Protein AF-A0A0E4GVU0-F1 (afdb_monomer)

Secondary structure (DSSP, 8-state):
---HHHHHHHHHHHHIIIIIHHHHTT--HHHHHHHHHTS-HHHHTSB--GGGGGGTTSBHHHHHHHHHHHHHHHHHHHHHHHHHHHTTTTSSS--

Sequence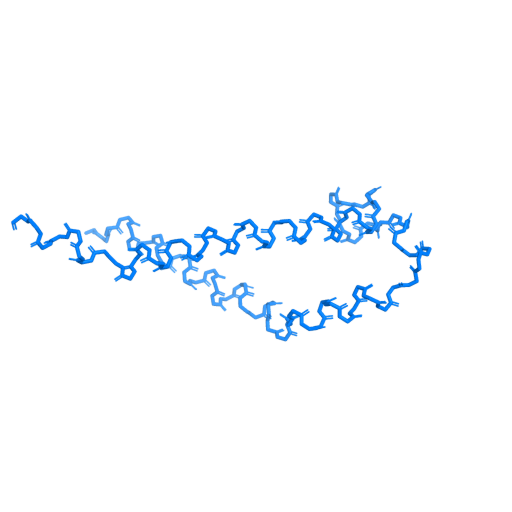 (95 aa):
MTDLTTQLADQLDWHWREQLRPRLDGLTDDGWITGVRSLPAADLTRRCGPAEGPYADYLRSELVLHINREAIHHGAEIACLRDLYAHRQTVNQED

Mean predicted aligned error: 7.45 Å

Organism: Mycobacterium lentiflavum (NCBI:txid141349)

Foldseek 3Di:
DPDPVVVVVVVVVCCCPPPPVVVCVVVDPVVLVVVVVPDDPVQQQDAPAPVVPVRRRPGNVVVSVVVVVVCVVVVVVVVVVVVCVVCVVVVVPPD

Structure (mmCIF, N/CA/C/O backbone):
data_AF-A0A0E4GVU0-F1
#
_entry.id   AF-A0A0E4GVU0-F1
#
loop_
_atom_site.group_PDB
_atom_site.id
_atom_site.type_symbol
_atom_site.label_atom_id
_atom_site.label_alt_id
_atom_site.label_comp_id
_atom_site.label_asym_id
_atom_site.label_entity_id
_atom_site.label_seq_id
_atom_site.pdbx_PDB_ins_code
_atom_site.Cartn_x
_atom_sit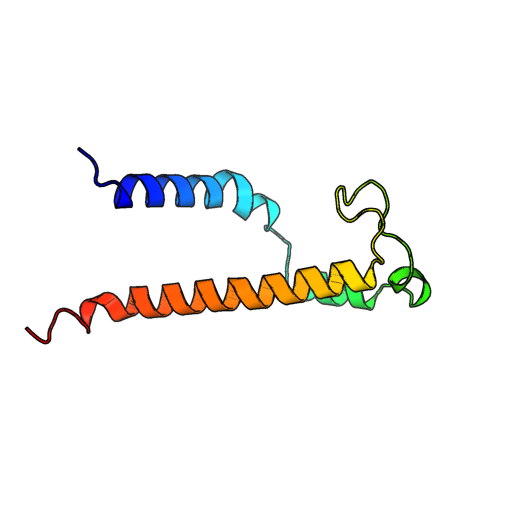e.Cartn_y
_atom_site.Cartn_z
_atom_site.occupancy
_atom_site.B_iso_or_equiv
_atom_site.auth_seq_id
_atom_site.auth_comp_id
_atom_site.auth_asym_id
_atom_site.auth_atom_id
_atom_site.pdbx_PDB_model_num
ATOM 1 N N . MET A 1 1 ? 0.657 6.571 37.784 1.00 52.78 1 MET A N 1
ATOM 2 C CA . MET A 1 1 ? 1.444 5.985 36.680 1.00 52.78 1 MET A CA 1
ATOM 3 C C . MET A 1 1 ? 0.468 5.745 35.552 1.00 52.78 1 MET A C 1
ATOM 5 O O . MET A 1 1 ? -0.496 5.033 35.792 1.00 52.78 1 MET A O 1
ATOM 9 N N . THR A 1 2 ? 0.625 6.413 34.406 1.00 56.88 2 THR A N 1
ATOM 10 C CA . THR A 1 2 ? -0.183 6.096 33.219 1.00 56.88 2 THR A CA 1
ATOM 11 C C . THR A 1 2 ? -0.015 4.618 32.907 1.00 56.88 2 THR A C 1
ATOM 13 O O . THR A 1 2 ? 1.107 4.111 32.949 1.00 56.88 2 THR A O 1
ATOM 16 N N . ASP A 1 3 ? -1.131 3.937 32.670 1.00 89.75 3 ASP A N 1
ATOM 17 C CA . ASP A 1 3 ? -1.129 2.530 32.297 1.00 89.75 3 ASP A CA 1
ATOM 18 C C . ASP A 1 3 ? -0.309 2.337 31.009 1.00 89.75 3 ASP A C 1
ATOM 20 O O . ASP A 1 3 ? -0.322 3.197 30.122 1.00 89.75 3 ASP A O 1
ATOM 24 N N . LEU A 1 4 ? 0.421 1.223 30.912 1.00 88.44 4 LEU A N 1
ATOM 25 C CA . LEU A 1 4 ? 1.261 0.894 29.753 1.00 88.44 4 LEU A CA 1
ATOM 26 C C . LEU A 1 4 ? 0.433 0.914 28.461 1.00 88.44 4 LEU A C 1
ATOM 28 O O . LEU A 1 4 ? 0.903 1.387 27.428 1.00 88.44 4 LEU A O 1
ATOM 32 N N . THR A 1 5 ? -0.826 0.483 28.550 1.00 82.81 5 THR A N 1
ATOM 33 C CA . THR A 1 5 ? -1.796 0.545 27.453 1.00 82.81 5 THR A CA 1
ATOM 34 C C . THR A 1 5 ? -1.977 1.968 26.928 1.00 82.81 5 THR A C 1
ATOM 36 O O . THR A 1 5 ? -1.991 2.177 25.718 1.00 82.81 5 THR A O 1
ATOM 39 N N . THR A 1 6 ? -2.078 2.960 27.819 1.00 81.44 6 THR A N 1
ATOM 40 C CA . THR A 1 6 ? -2.222 4.373 27.440 1.00 81.44 6 THR A CA 1
ATOM 41 C C . THR A 1 6 ? -0.974 4.878 26.723 1.00 81.44 6 THR A C 1
ATOM 43 O O . THR A 1 6 ? -1.089 5.490 25.669 1.00 81.44 6 THR A O 1
ATOM 46 N N . GLN A 1 7 ? 0.219 4.559 27.235 1.00 86.94 7 GLN A N 1
ATOM 47 C CA . GLN A 1 7 ? 1.475 5.000 26.615 1.00 86.94 7 GLN A CA 1
ATOM 48 C C . GLN A 1 7 ? 1.678 4.396 25.219 1.00 86.94 7 GLN A C 1
ATOM 50 O O . GLN A 1 7 ? 2.094 5.097 24.299 1.00 86.94 7 GLN A O 1
ATOM 55 N N . LEU A 1 8 ? 1.351 3.112 25.045 1.00 80.50 8 LEU A N 1
ATOM 56 C CA . LEU A 1 8 ? 1.425 2.445 23.743 1.00 80.50 8 LEU A CA 1
ATOM 57 C C . LEU A 1 8 ? 0.405 3.017 22.752 1.00 80.50 8 LEU A C 1
ATOM 59 O O . LEU A 1 8 ? 0.741 3.223 21.587 1.00 80.50 8 LEU A O 1
ATOM 63 N N . ALA A 1 9 ? -0.819 3.309 23.202 1.00 82.56 9 ALA A N 1
ATOM 64 C CA . ALA A 1 9 ? -1.837 3.929 22.358 1.00 82.56 9 ALA A CA 1
ATOM 65 C C . ALA A 1 9 ? -1.416 5.334 21.893 1.00 82.56 9 ALA A C 1
ATOM 67 O O . ALA A 1 9 ? -1.510 5.629 20.701 1.00 82.56 9 ALA A O 1
ATOM 68 N N . ASP A 1 10 ? -0.888 6.161 22.799 1.00 83.69 10 ASP A N 1
ATOM 69 C CA . ASP A 1 10 ? -0.404 7.509 22.478 1.00 83.69 10 ASP A CA 1
ATOM 70 C C . ASP A 1 10 ? 0.785 7.465 21.504 1.00 83.69 10 ASP A C 1
ATOM 72 O O . ASP A 1 10 ? 0.854 8.245 20.551 1.00 83.69 10 ASP A O 1
ATOM 76 N N . GLN A 1 11 ? 1.708 6.517 21.697 1.00 86.81 11 GLN A N 1
ATOM 77 C CA . GLN A 1 11 ? 2.849 6.327 20.802 1.00 86.81 11 GLN A CA 1
ATOM 78 C C . GLN A 1 11 ? 2.404 5.894 19.395 1.00 86.81 11 GLN A C 1
ATOM 80 O O . GLN A 1 11 ? 2.909 6.419 18.398 1.00 86.81 11 GLN A O 1
ATOM 85 N N . LEU A 1 12 ? 1.452 4.960 19.297 1.00 82.88 12 LEU A N 1
ATOM 86 C CA . LEU A 1 12 ? 0.889 4.525 18.017 1.00 82.88 12 LEU A CA 1
ATOM 87 C C . LEU A 1 12 ? 0.131 5.656 17.312 1.00 82.88 12 LEU A C 1
ATOM 89 O O . LEU A 1 12 ? 0.306 5.829 16.105 1.00 82.88 12 LEU A O 1
ATOM 93 N N . ASP A 1 13 ? -0.658 6.451 18.040 1.00 85.44 13 ASP A N 1
ATOM 94 C CA . ASP A 1 13 ? -1.363 7.613 17.481 1.00 85.44 13 ASP A CA 1
ATOM 95 C C . ASP A 1 13 ? -0.378 8.663 16.945 1.00 85.44 13 ASP A C 1
ATOM 97 O O . ASP A 1 13 ? -0.559 9.155 15.828 1.00 85.44 13 ASP A O 1
ATOM 101 N N . TRP A 1 14 ? 0.716 8.939 17.666 1.00 91.31 14 TRP A N 1
ATOM 102 C CA . TRP A 1 14 ? 1.773 9.834 17.185 1.00 91.31 14 TRP A CA 1
ATOM 103 C C . TRP A 1 14 ? 2.441 9.307 15.907 1.00 91.31 14 TRP A C 1
ATOM 105 O O . TRP A 1 14 ? 2.532 10.031 14.915 1.00 91.31 14 TRP A O 1
ATOM 115 N N . HIS A 1 15 ? 2.862 8.036 15.883 1.00 86.75 15 HIS A N 1
ATOM 116 C CA . HIS A 1 15 ? 3.461 7.438 14.682 1.00 86.75 15 HIS A CA 1
ATOM 117 C C . HIS A 1 15 ? 2.489 7.436 13.498 1.00 86.75 15 HIS A C 1
ATOM 119 O O . HIS A 1 15 ? 2.890 7.706 12.361 1.00 86.75 15 HIS A O 1
ATOM 125 N N . TRP A 1 16 ? 1.209 7.175 13.756 1.00 85.44 16 TRP A N 1
ATOM 126 C CA . TRP A 1 16 ? 0.174 7.256 12.739 1.00 85.44 16 TRP A CA 1
ATOM 127 C C . TRP A 1 16 ? 0.055 8.673 12.172 1.00 85.44 16 TRP A C 1
ATOM 129 O O . TRP A 1 16 ? 0.143 8.844 10.957 1.00 85.44 16 TRP A O 1
ATOM 139 N N . ARG A 1 17 ? -0.111 9.691 13.021 1.00 89.88 17 ARG A N 1
ATOM 140 C CA . ARG A 1 17 ? -0.367 11.074 12.583 1.00 89.88 17 ARG A CA 1
ATOM 141 C C . ARG A 1 17 ? 0.840 11.746 11.946 1.00 89.88 17 ARG A C 1
ATOM 143 O O . ARG A 1 17 ? 0.678 12.394 10.917 1.00 89.88 17 ARG A O 1
ATOM 150 N N . GLU A 1 18 ? 2.021 11.580 12.533 1.00 93.00 18 GLU A N 1
ATOM 151 C CA . GLU A 1 18 ? 3.210 12.354 12.155 1.00 93.00 18 GLU A CA 1
ATOM 152 C C . GLU A 1 18 ? 4.091 11.643 11.125 1.00 93.00 18 GLU A C 1
ATOM 154 O O . GLU A 1 18 ? 4.856 12.288 10.411 1.00 93.00 18 GLU A O 1
ATOM 159 N N . GLN A 1 19 ? 4.015 10.310 11.035 1.00 87.81 19 GLN A N 1
ATOM 160 C CA . GLN A 1 19 ? 4.872 9.545 10.127 1.00 87.81 19 GLN A CA 1
ATOM 161 C C . GLN A 1 19 ? 4.082 8.862 9.015 1.00 87.81 19 GLN A C 1
ATOM 163 O O . GLN A 1 19 ? 4.415 9.033 7.841 1.00 87.81 19 GLN A O 1
ATOM 168 N N . LEU A 1 20 ? 3.065 8.075 9.358 1.00 84.38 20 LEU A N 1
ATOM 169 C CA . LEU A 1 20 ? 2.410 7.196 8.386 1.00 84.38 20 LEU A CA 1
ATOM 170 C C . LEU A 1 20 ? 1.367 7.936 7.546 1.00 84.38 20 LEU A C 1
ATOM 172 O O . LEU A 1 20 ? 1.447 7.920 6.320 1.00 84.38 20 LEU A O 1
ATOM 176 N N . ARG A 1 21 ? 0.421 8.629 8.185 1.00 86.25 21 ARG A N 1
ATOM 177 C CA . ARG A 1 21 ? -0.719 9.258 7.508 1.00 86.25 21 ARG A CA 1
ATOM 178 C C . ARG A 1 21 ? -0.311 10.251 6.410 1.00 86.25 21 ARG A C 1
ATOM 180 O O . ARG A 1 21 ? -0.884 10.141 5.333 1.00 86.25 21 ARG A O 1
ATOM 187 N N . PRO A 1 22 ? 0.678 11.149 6.593 1.00 92.81 22 PRO A N 1
ATOM 188 C CA . PRO A 1 22 ? 1.090 12.064 5.527 1.00 92.81 22 PRO A CA 1
ATOM 189 C C . PRO A 1 22 ? 1.726 11.349 4.330 1.00 92.81 22 PRO A C 1
ATOM 191 O O . PRO A 1 22 ? 1.626 11.827 3.208 1.00 92.81 22 PRO A O 1
ATOM 194 N N . ARG A 1 23 ? 2.379 10.199 4.551 1.00 85.44 23 ARG A N 1
ATOM 195 C CA . ARG A 1 23 ? 2.989 9.396 3.477 1.00 85.44 23 ARG A CA 1
ATOM 196 C C . ARG A 1 23 ? 1.963 8.581 2.699 1.00 85.44 23 ARG A C 1
ATOM 198 O O . ARG A 1 23 ? 2.210 8.247 1.548 1.00 85.44 23 ARG A O 1
ATOM 205 N N . LEU A 1 24 ? 0.848 8.250 3.344 1.00 83.44 24 LEU A N 1
ATOM 206 C CA . LEU A 1 24 ? -0.285 7.567 2.727 1.00 83.44 24 LEU A CA 1
ATOM 207 C C . LEU A 1 24 ? -1.267 8.541 2.066 1.00 83.44 24 LEU A C 1
ATOM 209 O O . LEU A 1 24 ? -2.142 8.104 1.325 1.00 83.44 24 LEU A O 1
ATOM 213 N N . ASP A 1 25 ? -1.145 9.845 2.322 1.00 88.06 25 ASP A N 1
ATOM 214 C CA . ASP A 1 25 ? -2.036 10.840 1.738 1.00 88.06 25 ASP A CA 1
ATOM 215 C C . ASP A 1 25 ? -1.914 10.846 0.208 1.00 88.06 25 ASP A C 1
ATOM 217 O O . ASP A 1 25 ? -0.821 10.890 -0.356 1.00 88.06 25 ASP A O 1
ATOM 221 N N . GLY A 1 26 ? -3.054 10.732 -0.473 1.00 84.62 26 GLY A N 1
ATOM 222 C CA . GLY A 1 26 ? -3.115 10.584 -1.929 1.00 84.62 26 GLY A CA 1
ATOM 223 C C . GLY A 1 26 ? -2.730 9.201 -2.479 1.00 84.62 26 GLY A C 1
ATOM 224 O O . GLY A 1 26 ? -2.898 8.981 -3.680 1.00 84.62 26 GLY A O 1
ATOM 225 N N . LEU A 1 27 ? -2.276 8.251 -1.649 1.00 84.94 27 LEU A N 1
ATOM 226 C CA . LEU A 1 27 ? -2.064 6.860 -2.065 1.00 84.94 27 LEU A CA 1
ATOM 227 C C . LEU A 1 27 ? -3.391 6.095 -2.017 1.00 84.94 27 LEU A C 1
ATOM 229 O O . LEU A 1 27 ? -3.727 5.448 -1.027 1.00 84.94 27 LEU A O 1
ATOM 233 N N . THR A 1 28 ? -4.163 6.198 -3.097 1.00 88.19 28 THR A N 1
ATOM 234 C CA . THR A 1 28 ? -5.412 5.448 -3.257 1.00 88.19 28 THR A CA 1
ATOM 235 C C . THR A 1 28 ? -5.160 4.058 -3.834 1.00 88.19 2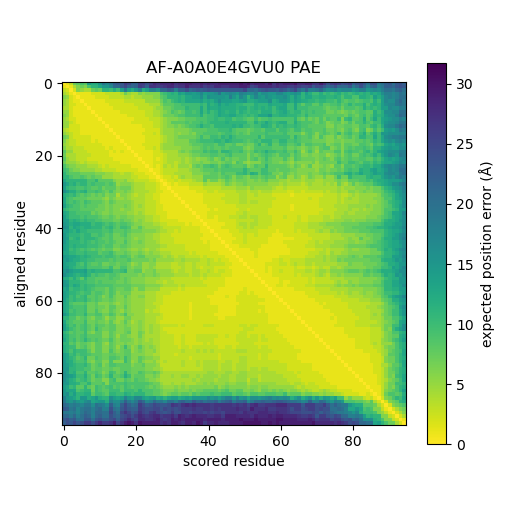8 THR A C 1
ATOM 237 O O . THR A 1 28 ? -4.201 3.825 -4.579 1.00 88.19 28 THR A O 1
ATOM 240 N N . ASP A 1 29 ? -6.061 3.132 -3.523 1.00 88.00 29 ASP A N 1
ATOM 241 C CA . ASP A 1 29 ? -6.147 1.825 -4.171 1.00 88.00 29 ASP A CA 1
ATOM 242 C C . ASP A 1 29 ? -6.290 1.961 -5.695 1.00 88.00 29 ASP A C 1
ATOM 244 O O . ASP A 1 29 ? -5.575 1.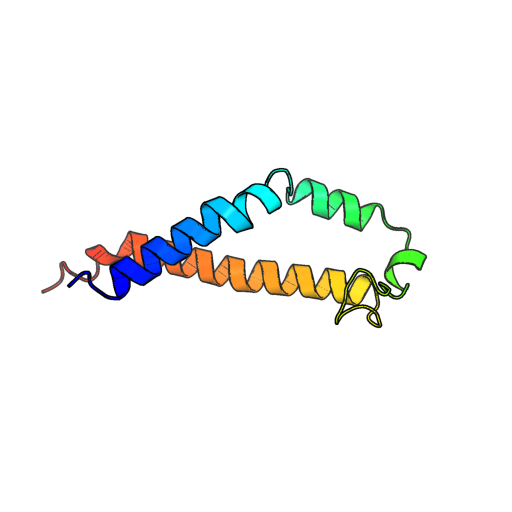289 -6.440 1.00 88.00 29 ASP A O 1
ATOM 248 N N . ASP A 1 30 ? -7.114 2.898 -6.168 1.00 92.81 30 ASP A N 1
ATOM 249 C CA . ASP A 1 30 ? -7.260 3.205 -7.597 1.00 92.81 30 ASP A CA 1
ATOM 250 C C . ASP A 1 30 ? -5.946 3.661 -8.250 1.00 92.81 30 ASP A C 1
ATOM 252 O O . ASP A 1 30 ? -5.619 3.243 -9.369 1.00 92.81 30 ASP A O 1
ATOM 256 N N . GLY A 1 31 ? -5.174 4.504 -7.557 1.00 92.06 31 GLY A N 1
ATOM 257 C CA . GLY A 1 31 ? -3.872 4.981 -8.020 1.00 92.06 31 GLY A CA 1
ATOM 258 C C . GLY A 1 31 ? -2.870 3.837 -8.150 1.00 92.06 31 GLY A C 1
ATOM 259 O O . GLY A 1 31 ? -2.196 3.716 -9.177 1.00 92.06 31 GLY A O 1
ATOM 260 N N . TRP A 1 32 ? -2.835 2.943 -7.158 1.00 91.62 32 TRP A N 1
ATOM 261 C CA . TRP A 1 32 ? -2.021 1.728 -7.199 1.00 91.62 32 TRP A CA 1
ATOM 262 C C . TRP A 1 32 ? -2.424 0.800 -8.350 1.00 91.62 32 TRP A C 1
ATOM 264 O O . TRP A 1 32 ? -1.575 0.411 -9.157 1.00 91.62 32 TRP A O 1
ATOM 274 N N . ILE A 1 33 ? -3.718 0.485 -8.474 1.00 93.44 33 ILE A N 1
ATOM 275 C CA . ILE A 1 33 ? -4.244 -0.412 -9.513 1.00 93.44 33 ILE A CA 1
ATOM 276 C C . ILE A 1 33 ? -3.933 0.142 -10.902 1.00 93.44 33 ILE A C 1
ATOM 278 O O . ILE A 1 33 ? -3.455 -0.592 -11.771 1.00 93.44 33 ILE A O 1
ATOM 282 N N . THR A 1 34 ? -4.182 1.434 -11.115 1.00 95.25 34 THR A N 1
ATOM 283 C CA . THR A 1 34 ? -3.911 2.098 -12.394 1.00 95.25 34 THR A CA 1
ATOM 284 C C . THR A 1 34 ? -2.415 2.090 -12.705 1.00 95.25 34 THR A C 1
ATOM 286 O O . THR A 1 34 ? -2.026 1.712 -13.811 1.00 95.25 34 THR A O 1
ATOM 289 N N . GLY A 1 35 ? -1.573 2.418 -11.720 1.00 93.88 35 GLY A N 1
ATOM 290 C CA . GLY A 1 35 ? -0.115 2.383 -11.834 1.00 93.88 35 GLY A CA 1
ATOM 291 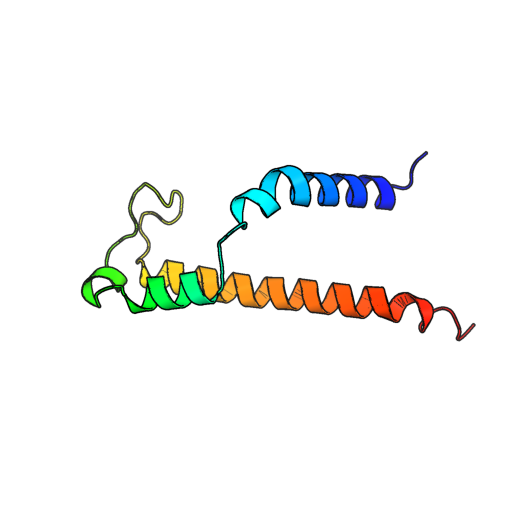C C . GLY A 1 35 ? 0.409 1.009 -12.251 1.00 93.88 35 GLY A C 1
ATOM 292 O O . GLY A 1 35 ? 1.068 0.893 -13.285 1.00 93.88 35 GLY A O 1
ATOM 293 N N . VAL A 1 36 ? 0.053 -0.048 -11.515 1.00 94.75 36 VAL A N 1
ATOM 294 C CA . VAL A 1 36 ? 0.479 -1.424 -11.827 1.00 94.75 36 VAL A CA 1
ATOM 295 C C . VAL A 1 36 ? -0.029 -1.873 -13.199 1.00 94.75 36 VAL A C 1
ATOM 297 O O . VAL A 1 36 ? 0.733 -2.458 -13.967 1.00 94.75 36 VAL A O 1
ATOM 300 N N . ARG A 1 37 ? -1.288 -1.576 -13.550 1.00 94.81 37 ARG A N 1
ATOM 301 C CA . ARG A 1 37 ? -1.863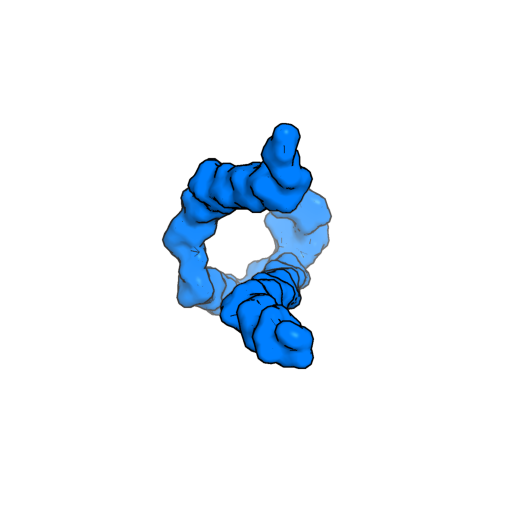 -1.939 -14.862 1.00 94.81 37 ARG A CA 1
ATOM 302 C C . ARG A 1 37 ? -1.212 -1.207 -16.033 1.00 94.81 37 ARG A C 1
ATOM 304 O O . ARG A 1 37 ? -1.241 -1.722 -17.147 1.00 94.81 37 ARG A O 1
ATOM 311 N N . SER A 1 38 ? -0.645 -0.026 -15.796 1.00 96.06 38 SER A N 1
ATOM 312 C CA . SER A 1 38 ? 0.066 0.741 -16.823 1.00 96.06 38 SER A CA 1
ATOM 313 C C . SER A 1 38 ? 1.477 0.222 -17.120 1.00 96.06 38 SER A C 1
ATOM 315 O O . SER A 1 38 ? 2.079 0.651 -18.104 1.00 96.06 38 SER A O 1
ATOM 317 N N . LEU A 1 39 ? 2.009 -0.704 -16.310 1.00 95.62 39 LEU A N 1
ATOM 318 C CA . LEU A 1 39 ? 3.339 -1.266 -16.529 1.00 95.62 39 LEU A CA 1
ATOM 319 C C . LEU A 1 39 ? 3.356 -2.172 -17.772 1.00 95.62 39 LEU A C 1
ATOM 321 O O . LEU A 1 39 ? 2.565 -3.116 -17.862 1.00 95.62 39 LEU A O 1
ATOM 325 N N . PRO A 1 40 ? 4.303 -1.967 -18.704 1.00 96.62 40 PRO A N 1
ATOM 326 C CA . PRO A 1 40 ? 4.583 -2.937 -19.753 1.00 96.62 40 PRO A CA 1
ATOM 327 C C . PRO A 1 40 ? 4.925 -4.318 -19.177 1.00 96.62 40 PRO A C 1
ATOM 329 O O . PRO A 1 40 ? 5.571 -4.436 -18.137 1.00 96.62 40 PRO A O 1
ATOM 332 N N . ALA A 1 41 ? 4.592 -5.391 -19.899 1.00 95.00 41 ALA A N 1
ATOM 333 C CA . ALA A 1 41 ? 4.892 -6.754 -19.445 1.00 95.00 41 ALA A CA 1
ATOM 334 C C . ALA A 1 41 ? 6.394 -6.978 -19.167 1.00 95.00 41 ALA A C 1
ATOM 336 O O . ALA A 1 41 ? 6.754 -7.620 -18.183 1.00 95.00 41 ALA A O 1
ATOM 337 N N . ALA A 1 42 ? 7.275 -6.390 -19.985 1.00 96.38 42 ALA A N 1
ATOM 338 C CA . ALA A 1 42 ? 8.724 -6.460 -19.788 1.00 96.38 42 ALA A CA 1
ATOM 339 C C . ALA A 1 42 ? 9.185 -5.794 -18.477 1.00 96.38 42 ALA A C 1
ATOM 341 O O . ALA A 1 42 ? 10.178 -6.212 -17.876 1.00 96.38 42 ALA A O 1
ATOM 342 N N . ASP A 1 43 ? 8.451 -4.783 -18.009 1.00 96.06 43 ASP A N 1
ATOM 343 C CA . ASP A 1 43 ? 8.749 -4.087 -16.764 1.00 96.06 43 ASP A CA 1
ATOM 344 C C . ASP A 1 43 ? 8.404 -4.927 -15.532 1.00 96.06 43 ASP A C 1
ATOM 346 O O . ASP A 1 43 ? 9.076 -4.811 -14.508 1.00 96.06 43 ASP A O 1
ATOM 350 N N . LEU A 1 44 ? 7.419 -5.820 -15.611 1.00 95.56 44 LEU A N 1
ATOM 351 C CA . LEU A 1 44 ? 7.080 -6.718 -14.502 1.00 95.56 44 LEU A CA 1
ATOM 352 C C . LEU A 1 44 ? 8.191 -7.741 -14.213 1.00 95.56 44 LEU A C 1
ATOM 354 O O . LEU A 1 44 ? 8.352 -8.180 -13.073 1.00 95.56 44 LEU A O 1
ATOM 358 N N . THR A 1 45 ? 8.984 -8.095 -15.223 1.00 96.75 45 THR A N 1
ATOM 359 C CA . THR A 1 45 ? 10.111 -9.036 -15.109 1.00 96.75 45 THR A CA 1
ATOM 360 C C . THR A 1 45 ? 11.459 -8.348 -14.901 1.00 96.75 45 THR A C 1
ATOM 362 O O . THR A 1 45 ? 12.498 -9.003 -14.897 1.00 96.75 45 THR A O 1
ATOM 365 N N . ARG A 1 46 ? 11.482 -7.020 -14.757 1.00 97.12 46 ARG A N 1
ATOM 366 C CA . ARG A 1 46 ? 12.712 -6.274 -14.483 1.00 97.12 46 ARG A CA 1
ATOM 367 C C . ARG A 1 46 ? 13.018 -6.307 -12.983 1.00 97.12 46 ARG A C 1
ATOM 369 O O . ARG A 1 46 ? 12.103 -6.203 -12.168 1.00 97.12 46 ARG A O 1
ATOM 376 N N . ARG A 1 47 ? 14.305 -6.383 -12.622 1.00 98.06 47 ARG A N 1
ATOM 377 C CA . ARG A 1 47 ? 14.754 -6.154 -11.239 1.00 98.06 47 ARG A CA 1
ATOM 378 C C . ARG A 1 47 ? 14.409 -4.740 -10.779 1.00 98.06 47 ARG A C 1
ATOM 380 O O . ARG A 1 47 ? 14.552 -3.781 -11.547 1.00 98.06 47 ARG A O 1
ATOM 387 N N . CYS A 1 48 ? 13.995 -4.619 -9.527 1.00 96.56 48 CYS A N 1
ATOM 388 C CA . CYS A 1 48 ? 13.589 -3.352 -8.931 1.00 96.56 48 CYS A CA 1
ATOM 389 C C . CYS A 1 48 ? 14.726 -2.317 -8.905 1.00 96.56 48 CYS A C 1
ATOM 391 O O . CYS A 1 48 ? 14.545 -1.169 -9.317 1.00 96.56 48 CYS A O 1
ATOM 393 N N . GLY A 1 49 ? 15.926 -2.755 -8.523 1.00 96.75 49 GLY A N 1
ATOM 394 C CA . GLY A 1 49 ? 17.121 -1.924 -8.433 1.00 96.75 49 GLY A CA 1
ATOM 395 C C . GLY A 1 49 ? 17.305 -1.243 -7.069 1.00 96.75 49 GLY A C 1
ATOM 396 O O . GLY A 1 49 ? 16.468 -1.381 -6.179 1.00 96.75 49 GLY A O 1
ATOM 397 N N . PRO A 1 50 ? 18.410 -0.496 -6.888 1.00 96.75 50 PRO A N 1
ATOM 398 C CA . PRO A 1 50 ? 18.887 -0.063 -5.568 1.00 96.75 50 PRO A CA 1
ATOM 399 C C . PRO A 1 50 ? 17.913 0.802 -4.758 1.00 96.75 50 PRO A C 1
ATOM 401 O O . PRO A 1 50 ? 18.028 0.860 -3.538 1.00 96.75 50 PRO A O 1
ATOM 404 N N . ALA A 1 51 ? 16.964 1.469 -5.421 1.00 94.38 51 ALA A N 1
ATOM 405 C CA . ALA A 1 51 ? 15.963 2.307 -4.765 1.00 94.38 51 ALA A CA 1
ATOM 406 C C . ALA A 1 51 ? 15.044 1.511 -3.821 1.00 94.38 51 ALA A C 1
ATOM 408 O O . ALA A 1 51 ? 14.609 2.057 -2.814 1.00 94.38 51 ALA A O 1
ATOM 409 N N . GLU A 1 52 ? 14.814 0.223 -4.098 1.00 94.25 52 GLU A N 1
ATOM 410 C CA . GLU A 1 52 ? 13.968 -0.647 -3.267 1.00 94.25 52 GLU A CA 1
ATOM 411 C C . GLU A 1 52 ? 14.748 -1.353 -2.139 1.00 94.25 52 GLU A C 1
ATOM 413 O O . GLU A 1 52 ? 14.240 -2.268 -1.487 1.00 94.25 52 GLU A O 1
ATOM 418 N N . GLY A 1 53 ? 16.005 -0.957 -1.897 1.00 94.44 53 GLY A N 1
ATOM 419 C CA . GLY A 1 53 ? 16.809 -1.429 -0.770 1.00 94.44 53 GLY A CA 1
ATOM 420 C C . GLY A 1 53 ? 16.929 -2.962 -0.719 1.00 94.44 53 GLY A C 1
ATOM 421 O O . GLY A 1 53 ? 17.471 -3.545 -1.661 1.00 94.44 53 GLY A O 1
ATOM 422 N N . PRO A 1 54 ? 16.438 -3.641 0.341 1.00 95.44 54 PRO A N 1
ATOM 423 C CA . PRO A 1 54 ? 16.491 -5.104 0.451 1.00 95.44 54 PRO A CA 1
ATOM 424 C C . PRO A 1 54 ? 15.839 -5.851 -0.719 1.00 95.44 54 PRO A C 1
ATOM 426 O O . PRO A 1 54 ? 16.174 -7.008 -0.968 1.00 95.44 54 PRO A O 1
ATOM 429 N N . TYR A 1 55 ? 14.927 -5.198 -1.444 1.00 95.56 55 TYR A N 1
ATOM 430 C CA . TYR A 1 55 ? 14.212 -5.793 -2.568 1.00 95.56 55 TYR A CA 1
ATOM 431 C C . TYR A 1 55 ? 14.879 -5.534 -3.928 1.00 95.56 55 TYR A C 1
ATOM 433 O O . TYR A 1 55 ? 14.320 -5.892 -4.963 1.00 95.56 55 TYR A O 1
ATOM 441 N N . ALA A 1 56 ? 16.072 -4.931 -3.957 1.00 97.38 56 ALA A N 1
ATOM 442 C CA . ALA A 1 56 ? 16.718 -4.483 -5.192 1.00 97.38 56 ALA A CA 1
ATOM 443 C C . ALA A 1 56 ? 16.879 -5.583 -6.257 1.00 97.38 56 ALA A C 1
ATOM 445 O O . ALA A 1 56 ? 16.749 -5.304 -7.453 1.00 97.38 56 ALA A O 1
ATOM 446 N N . ASP A 1 57 ? 17.132 -6.821 -5.830 1.00 97.50 57 ASP A N 1
ATOM 447 C CA . ASP A 1 57 ? 17.357 -7.959 -6.724 1.00 97.50 57 ASP A CA 1
ATOM 448 C C . ASP A 1 57 ? 16.092 -8.740 -7.102 1.00 97.50 57 ASP A C 1
ATOM 450 O O . ASP A 1 57 ? 16.156 -9.585 -7.998 1.00 97.50 57 ASP A O 1
ATOM 454 N N . TYR A 1 58 ? 14.951 -8.434 -6.480 1.00 97.69 58 TYR A N 1
ATOM 455 C CA . TYR A 1 58 ? 13.670 -9.061 -6.796 1.00 97.69 58 TYR A CA 1
ATOM 456 C C . TYR A 1 58 ? 13.071 -8.477 -8.071 1.00 97.69 58 TYR A C 1
ATOM 458 O O . TYR A 1 58 ? 13.303 -7.311 -8.431 1.00 97.69 58 TYR A O 1
ATOM 466 N N . LEU A 1 59 ? 12.265 -9.285 -8.756 1.00 97.69 59 LEU A N 1
ATOM 467 C CA . LEU A 1 59 ? 11.490 -8.816 -9.897 1.00 97.69 59 LEU A CA 1
ATOM 468 C C . LEU A 1 59 ? 10.392 -7.861 -9.422 1.00 97.69 59 LEU A C 1
ATOM 470 O O . LEU A 1 59 ? 9.799 -8.042 -8.359 1.00 97.69 59 LEU A O 1
ATOM 474 N N . ARG A 1 60 ? 10.059 -6.864 -10.245 1.00 96.69 60 ARG A N 1
ATOM 475 C CA . ARG A 1 60 ? 8.984 -5.911 -9.936 1.00 96.69 60 ARG A CA 1
ATOM 476 C C . ARG A 1 60 ? 7.644 -6.611 -9.684 1.00 96.69 60 ARG A C 1
ATOM 478 O O . ARG A 1 60 ? 6.896 -6.197 -8.808 1.00 96.69 60 ARG A O 1
ATOM 485 N N . SER A 1 61 ? 7.355 -7.689 -10.410 1.00 97.06 61 SER A N 1
ATOM 486 C CA . SER A 1 61 ? 6.176 -8.538 -10.181 1.00 97.06 61 SER A CA 1
ATOM 487 C C . SER A 1 61 ? 6.175 -9.212 -8.809 1.00 97.06 61 SER A C 1
ATOM 489 O O . SER A 1 61 ? 5.131 -9.249 -8.164 1.00 97.06 61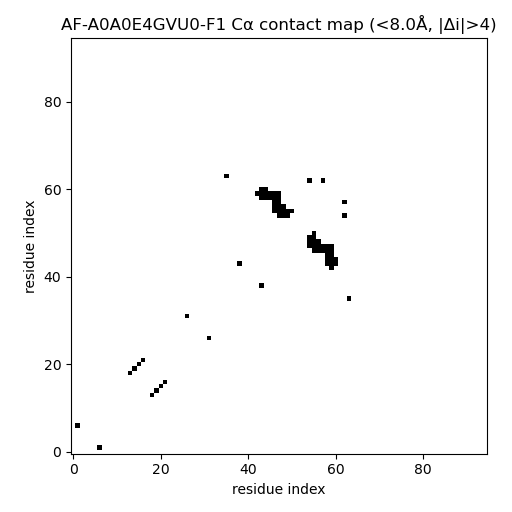 SER A O 1
ATOM 491 N N . GLU A 1 62 ? 7.323 -9.699 -8.338 1.00 97.50 62 GLU A N 1
ATOM 492 C CA . GLU A 1 62 ? 7.450 -10.298 -7.005 1.00 97.50 62 GLU A CA 1
ATOM 493 C C . GLU A 1 62 ? 7.192 -9.253 -5.918 1.00 97.50 62 GLU A C 1
ATOM 495 O O . GLU A 1 62 ? 6.412 -9.509 -5.002 1.00 97.50 62 GLU A O 1
ATOM 500 N N . LEU A 1 63 ? 7.765 -8.053 -6.060 1.00 96.00 63 LEU A N 1
ATOM 501 C CA . LEU A 1 63 ? 7.542 -6.957 -5.115 1.00 96.00 63 LEU A CA 1
ATOM 502 C C . LEU A 1 63 ? 6.073 -6.501 -5.101 1.00 96.00 63 LEU A C 1
ATOM 504 O O . LEU A 1 63 ? 5.492 -6.342 -4.031 1.00 96.00 63 LEU A O 1
ATOM 508 N N . VAL A 1 64 ? 5.438 -6.356 -6.269 1.00 95.44 64 VAL A N 1
ATOM 509 C CA . VAL A 1 64 ? 4.006 -6.016 -6.375 1.00 95.44 64 VAL A CA 1
ATOM 510 C C . VAL A 1 64 ? 3.130 -7.075 -5.697 1.00 95.44 64 VAL A C 1
ATOM 512 O O . VAL A 1 64 ? 2.208 -6.730 -4.956 1.00 95.44 64 VAL A O 1
ATOM 515 N N . LEU A 1 65 ? 3.405 -8.364 -5.921 1.00 95.69 65 LEU A N 1
ATOM 516 C CA . LEU A 1 65 ? 2.666 -9.453 -5.275 1.00 95.69 65 LEU A CA 1
ATOM 517 C C . LEU A 1 65 ? 2.871 -9.457 -3.759 1.00 95.69 65 LEU A C 1
ATOM 519 O O . LEU A 1 65 ? 1.903 -9.641 -3.021 1.00 95.69 65 LEU A O 1
ATOM 523 N N . HIS A 1 66 ? 4.101 -9.223 -3.302 1.00 95.06 66 HIS A N 1
ATOM 524 C CA . HIS A 1 66 ? 4.415 -9.119 -1.883 1.00 95.06 66 HIS A CA 1
ATOM 525 C C . HIS A 1 66 ? 3.644 -7.969 -1.225 1.00 95.06 66 HIS A C 1
ATOM 527 O O . HIS A 1 66 ? 2.933 -8.203 -0.252 1.00 95.06 66 HIS A O 1
ATOM 533 N N . ILE A 1 67 ? 3.682 -6.768 -1.810 1.00 92.44 67 ILE A N 1
ATOM 534 C CA . ILE A 1 67 ? 2.939 -5.601 -1.311 1.00 92.44 67 ILE A CA 1
ATOM 535 C C . ILE A 1 67 ? 1.440 -5.911 -1.209 1.00 92.44 67 ILE A C 1
ATOM 537 O O . ILE A 1 67 ? 0.833 -5.653 -0.171 1.00 92.44 67 ILE A O 1
ATOM 541 N N . ASN A 1 68 ? 0.844 -6.518 -2.243 1.00 92.88 68 ASN A N 1
ATOM 542 C CA . ASN A 1 68 ? -0.574 -6.890 -2.216 1.00 92.88 68 ASN A CA 1
ATOM 543 C C . ASN A 1 68 ? -0.884 -7.903 -1.102 1.00 92.88 68 ASN A C 1
ATOM 545 O O . ASN A 1 68 ? -1.896 -7.770 -0.415 1.00 92.88 68 ASN A O 1
ATOM 549 N N . ARG A 1 69 ? -0.019 -8.907 -0.907 1.00 96.38 69 ARG A N 1
ATOM 550 C CA . ARG A 1 69 ? -0.191 -9.918 0.145 1.00 96.38 69 ARG A CA 1
ATOM 551 C C . ARG A 1 69 ? -0.167 -9.285 1.534 1.00 96.38 69 ARG A C 1
ATOM 553 O O . ARG A 1 69 ? -1.066 -9.558 2.326 1.00 96.38 69 ARG A O 1
ATOM 560 N N . GLU A 1 70 ? 0.828 -8.453 1.817 1.00 95.38 70 GLU A N 1
ATOM 561 C CA . GLU A 1 70 ? 0.983 -7.835 3.138 1.00 95.38 70 GLU A CA 1
ATOM 562 C C . GLU A 1 70 ? -0.115 -6.802 3.416 1.00 95.38 70 GLU A C 1
ATOM 564 O O . GLU A 1 70 ? -0.645 -6.754 4.526 1.00 95.38 70 GLU A O 1
ATOM 569 N N . ALA A 1 71 ? -0.536 -6.040 2.400 1.00 89.19 71 ALA A N 1
ATOM 570 C CA . ALA A 1 71 ? -1.658 -5.112 2.526 1.00 89.19 71 ALA A CA 1
ATOM 571 C C . ALA A 1 71 ? -2.967 -5.837 2.886 1.00 89.19 71 ALA A C 1
ATOM 573 O O . ALA A 1 71 ? -3.693 -5.393 3.775 1.00 89.19 71 ALA A O 1
ATOM 574 N N . ILE A 1 72 ? -3.255 -6.974 2.240 1.00 88.94 72 ILE A N 1
ATOM 575 C CA . ILE A 1 72 ? -4.436 -7.793 2.554 1.00 88.94 72 ILE A CA 1
ATOM 576 C C . ILE A 1 72 ? -4.312 -8.414 3.949 1.00 88.94 72 ILE A C 1
ATOM 578 O O . ILE A 1 72 ? -5.273 -8.388 4.717 1.00 88.94 72 ILE A O 1
ATOM 582 N N . HIS A 1 73 ? -3.141 -8.959 4.285 1.00 89.44 73 HIS A N 1
ATOM 583 C CA . HIS A 1 73 ? -2.891 -9.612 5.568 1.00 89.44 73 HIS A CA 1
ATOM 584 C C . HIS A 1 73 ? -3.084 -8.648 6.744 1.00 89.44 73 HIS A C 1
ATOM 586 O O . HIS A 1 73 ? -3.950 -8.877 7.589 1.00 89.44 73 HIS A O 1
ATOM 592 N N . HIS A 1 74 ? -2.359 -7.530 6.758 1.00 87.44 74 HIS A N 1
ATOM 593 C CA . HIS A 1 74 ? -2.475 -6.546 7.831 1.00 87.44 74 HIS A CA 1
ATOM 594 C C . HIS A 1 74 ? -3.803 -5.785 7.787 1.00 87.44 74 HIS A C 1
ATOM 596 O O . HIS A 1 74 ? -4.343 -5.429 8.833 1.00 87.44 74 HIS A O 1
ATOM 602 N N . GLY A 1 75 ? -4.382 -5.577 6.600 1.00 85.44 75 GLY A N 1
ATOM 603 C CA . GLY A 1 75 ? -5.729 -5.024 6.470 1.00 85.44 75 GLY A CA 1
ATOM 604 C C . GLY A 1 75 ? -6.777 -5.883 7.185 1.00 85.44 75 GLY A C 1
ATOM 605 O O . GLY A 1 75 ? -7.625 -5.348 7.902 1.00 85.44 75 GLY A O 1
ATOM 606 N N . ALA A 1 76 ? -6.681 -7.210 7.057 1.00 88.81 76 ALA A N 1
ATOM 607 C CA . ALA A 1 76 ? -7.552 -8.145 7.764 1.00 88.81 76 ALA A CA 1
ATOM 608 C C . ALA A 1 76 ? -7.320 -8.129 9.285 1.00 88.81 76 ALA A C 1
ATOM 610 O O . ALA A 1 76 ? -8.287 -8.144 10.046 1.00 88.81 76 ALA A O 1
ATOM 611 N N . GLU A 1 77 ? -6.066 -8.044 9.740 1.00 90.75 77 GLU A N 1
ATOM 612 C CA . GLU A 1 77 ? -5.743 -7.909 11.168 1.00 90.75 77 GLU A CA 1
ATOM 613 C C . GLU A 1 77 ? -6.333 -6.624 11.764 1.00 90.75 77 GLU A C 1
ATOM 615 O O . GLU A 1 77 ? -6.981 -6.665 12.810 1.00 90.75 77 GLU A O 1
ATOM 620 N N . ILE A 1 78 ? -6.179 -5.487 11.075 1.00 85.00 78 ILE A N 1
ATOM 621 C CA . ILE A 1 78 ? -6.741 -4.200 11.503 1.00 85.00 78 ILE A CA 1
ATOM 622 C C . ILE A 1 78 ? -8.270 -4.264 11.549 1.00 85.00 78 ILE A C 1
ATOM 624 O O . ILE A 1 78 ? -8.863 -3.793 12.521 1.00 85.00 78 ILE A O 1
ATOM 628 N N . ALA A 1 79 ? -8.915 -4.831 10.525 1.00 81.44 79 ALA A N 1
ATOM 629 C CA . ALA A 1 79 ? -10.368 -4.996 10.503 1.00 81.44 79 ALA A CA 1
ATOM 630 C C . ALA A 1 79 ? -10.848 -5.845 11.692 1.00 81.44 79 ALA A C 1
ATOM 632 O O . ALA A 1 79 ? -11.721 -5.410 12.438 1.00 81.44 79 ALA A O 1
ATOM 633 N N . CYS A 1 80 ? -10.192 -6.981 11.943 1.00 86.06 80 CYS A N 1
ATOM 634 C CA . CYS A 1 80 ? -10.480 -7.852 13.082 1.00 86.06 80 CYS A CA 1
ATOM 635 C C . CYS A 1 80 ? -10.343 -7.116 14.425 1.00 86.06 80 CYS A C 1
ATOM 637 O O . CYS A 1 80 ? -11.251 -7.150 15.254 1.00 86.06 80 CYS A O 1
ATOM 639 N N . LEU A 1 81 ? -9.240 -6.390 14.636 1.00 83.44 81 LEU A N 1
ATOM 640 C CA . LEU A 1 81 ? -9.025 -5.620 15.865 1.00 83.44 81 LEU A CA 1
ATOM 641 C C . LEU A 1 81 ? -10.071 -4.515 16.051 1.00 83.44 81 LEU A C 1
ATOM 643 O O . LEU A 1 81 ? -10.518 -4.279 17.174 1.00 83.44 81 LEU A O 1
ATOM 647 N N . ARG A 1 82 ? -10.477 -3.840 14.968 1.00 83.75 82 ARG A N 1
ATOM 648 C CA . ARG A 1 82 ? -11.534 -2.818 15.010 1.00 83.75 82 ARG A CA 1
ATOM 649 C C . ARG A 1 82 ? -12.883 -3.417 15.386 1.00 83.75 82 ARG A C 1
ATOM 651 O O . ARG A 1 82 ? -13.566 -2.829 16.226 1.00 83.75 82 ARG A O 1
ATOM 658 N N . ASP A 1 83 ? -13.230 -4.568 14.819 1.00 87.50 83 ASP A N 1
ATOM 659 C CA . ASP A 1 83 ? -14.470 -5.277 15.139 1.00 87.50 83 ASP A CA 1
ATOM 660 C C . ASP A 1 83 ? -14.468 -5.719 16.610 1.00 87.50 83 ASP A C 1
ATOM 662 O O . ASP A 1 83 ? -15.384 -5.384 17.362 1.00 87.50 83 ASP A O 1
ATOM 666 N N . LEU A 1 84 ? -13.392 -6.362 17.079 1.00 82.94 84 LEU A N 1
ATOM 667 C CA . LEU A 1 84 ? -13.244 -6.756 18.486 1.00 82.94 84 LEU A CA 1
ATOM 668 C C . LEU A 1 84 ? -13.328 -5.557 19.442 1.00 82.94 84 LEU A C 1
ATOM 670 O O . LEU A 1 84 ? -13.998 -5.627 20.473 1.00 82.94 84 LEU A O 1
ATOM 674 N N . TYR A 1 85 ? -12.684 -4.437 19.102 1.00 79.38 85 TYR A N 1
ATOM 675 C CA . TYR A 1 85 ? -12.745 -3.215 19.904 1.00 79.38 85 TYR A CA 1
ATOM 676 C C . TYR A 1 85 ? -14.163 -2.633 19.963 1.00 79.38 85 TYR A C 1
ATOM 678 O O . TYR A 1 85 ? -14.612 -2.226 21.038 1.00 79.38 85 T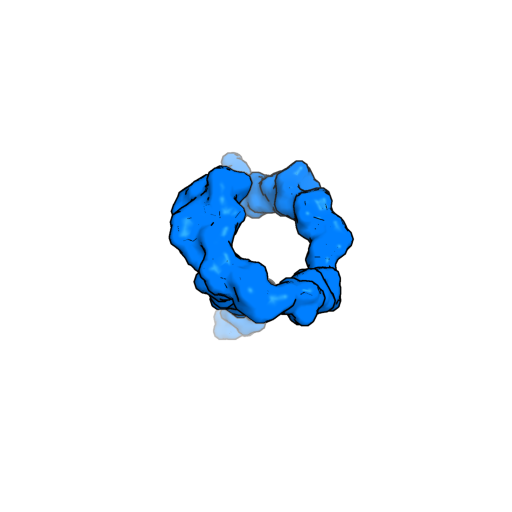YR A O 1
ATOM 686 N N . ALA A 1 86 ? -14.880 -2.606 18.837 1.00 81.38 86 ALA A N 1
ATOM 687 C CA . ALA A 1 86 ? -16.267 -2.147 18.785 1.00 81.38 86 ALA A CA 1
ATOM 688 C C . ALA A 1 86 ? -17.198 -3.037 19.630 1.00 81.38 86 ALA A C 1
ATOM 690 O O . ALA A 1 86 ? -18.108 -2.529 20.286 1.00 81.38 86 ALA A O 1
ATOM 691 N N . HIS A 1 87 ? -16.919 -4.341 19.688 1.00 83.31 87 HIS A N 1
ATOM 692 C CA . HIS A 1 87 ? -17.696 -5.335 20.435 1.00 83.31 87 H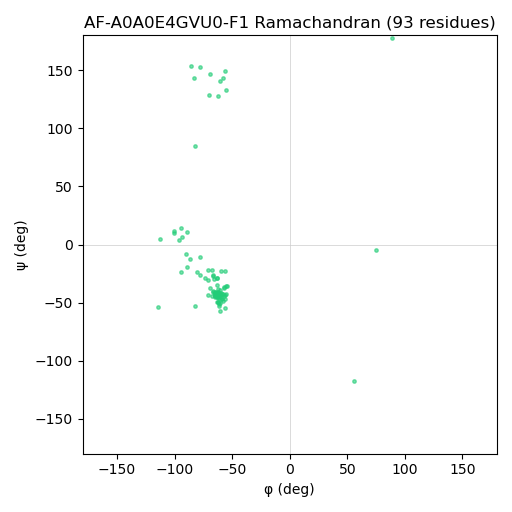IS A CA 1
ATOM 693 C C . HIS A 1 87 ? -17.160 -5.631 21.850 1.00 83.31 87 HIS A C 1
ATOM 695 O O . HIS A 1 87 ? -17.597 -6.571 22.510 1.00 83.31 87 HIS A O 1
ATOM 701 N N . ARG A 1 88 ? -16.254 -4.808 22.393 1.00 78.50 88 ARG A N 1
ATOM 702 C CA . ARG A 1 88 ? -15.647 -5.069 23.714 1.00 78.50 88 ARG A CA 1
ATOM 703 C C . ARG A 1 88 ? -16.610 -4.969 24.907 1.00 78.50 88 ARG A C 1
ATOM 705 O O . ARG A 1 88 ? -16.311 -5.511 25.962 1.00 78.50 88 ARG A O 1
ATOM 712 N N . GLN A 1 89 ? -17.735 -4.255 24.779 1.00 64.44 89 GLN A N 1
ATOM 713 C CA . GLN A 1 89 ? -18.715 -4.111 25.870 1.00 64.44 89 GLN A CA 1
ATOM 714 C C . GLN A 1 89 ? -19.787 -5.205 25.892 1.00 64.44 89 GLN A C 1
ATOM 716 O O . GLN A 1 89 ? -20.367 -5.430 26.947 1.00 64.44 89 GLN A O 1
ATOM 721 N N . THR A 1 90 ? -20.016 -5.922 24.786 1.00 56.84 90 THR A N 1
ATOM 722 C CA . THR A 1 90 ? -20.940 -7.070 24.783 1.00 56.84 90 THR A CA 1
ATOM 723 C C . THR A 1 90 ? -20.380 -8.263 25.555 1.00 56.84 90 THR A C 1
ATOM 725 O O . THR A 1 90 ? -21.148 -9.078 26.037 1.00 56.84 90 THR A O 1
ATOM 728 N N . VAL A 1 91 ? -19.057 -8.339 25.728 1.00 54.00 91 VAL A N 1
ATOM 729 C CA . VAL A 1 91 ? -18.392 -9.389 26.522 1.00 54.00 91 VAL A CA 1
ATOM 730 C C . VAL A 1 91 ? -18.432 -9.092 28.031 1.00 54.00 91 VAL A C 1
ATOM 732 O O . VAL A 1 91 ? -18.379 -10.011 28.833 1.00 54.00 91 VAL A O 1
ATOM 735 N N . ASN A 1 92 ? -18.582 -7.825 28.434 1.00 49.03 92 ASN A N 1
ATOM 736 C CA . ASN A 1 92 ? -18.536 -7.404 29.844 1.00 49.03 92 ASN A CA 1
ATOM 737 C C . ASN A 1 92 ? -19.928 -7.181 30.478 1.00 49.03 92 ASN A C 1
ATOM 739 O O . ASN A 1 92 ? -20.010 -6.570 31.540 1.00 49.03 92 ASN A O 1
ATOM 743 N N . GLN A 1 93 ? -21.018 -7.596 29.820 1.00 45.28 93 GLN A N 1
ATOM 744 C CA . GLN A 1 93 ? -22.395 -7.473 30.333 1.00 45.28 93 GLN A CA 1
ATOM 745 C C . GLN A 1 93 ? -23.059 -8.824 30.666 1.00 45.28 93 GLN A C 1
ATOM 747 O O . GLN A 1 93 ? -24.236 -8.835 31.019 1.00 45.28 93 GLN A O 1
ATOM 752 N N . GLU A 1 94 ? -22.333 -9.943 30.572 1.00 47.12 94 GLU A N 1
ATOM 753 C CA . GLU A 1 94 ? -22.834 -11.282 30.938 1.00 47.12 94 GLU A CA 1
ATOM 754 C C . GLU A 1 94 ? -22.379 -11.779 32.329 1.00 47.12 94 GLU A C 1
ATOM 756 O O . GLU A 1 94 ? -22.672 -12.922 32.670 1.00 47.12 94 GLU A O 1
ATOM 761 N N . ASP A 1 95 ? -21.764 -10.921 33.156 1.00 42.38 95 ASP A N 1
ATOM 762 C CA . ASP A 1 95 ? -21.499 -11.173 34.590 1.00 42.38 95 ASP A CA 1
ATOM 763 C C . ASP A 1 95 ? -22.304 -10.226 35.503 1.00 42.38 95 ASP A C 1
ATOM 765 O O . ASP A 1 95 ? -22.213 -8.987 35.316 1.00 42.38 95 ASP A O 1
#

Radius of gyration: 19.19 Å; Cα contacts (8 Å, |Δi|>4): 36; chains: 1; bounding box: 42×24×56 Å

Solvent-accessible surface area (backbone atoms only — not comparable to full-atom values): 5527 Å² total; per-residue (Å²): 130,85,53,68,68,57,55,53,49,53,50,49,50,48,46,39,64,76,56,46,47,70,71,46,58,89,68,42,70,68,56,51,52,53,53,62,69,69,52,54,75,73,54,39,70,30,57,58,32,77,92,56,52,97,45,17,84,39,32,35,46,56,53,53,51,49,53,53,51,51,52,53,52,53,48,50,52,51,51,52,53,50,52,51,60,74,49,54,63,72,71,68,69,81,119

pLDDT: mean 86.84, std 12.57, range [42.38, 98.06]